Protein AF-A0A7W0LSF0-F1 (afdb_monomer_lite)

Foldseek 3Di:
DPPPPPDACLNVLVVLLVLLVVLLVLLVVCVVPVDLVSLVVSLVSLVVNLVSLVVCCVLPVVLSVVLSVLSVLLNVLSVLLNVLVVVLVVCVVCVPVVDDPVVNVVSNVVSVVSSVVSSVVSSVSSCVSSDPVSVVSSVSSVVSSVVVVPDPDD

Sequence (154 aa):
GWPLDGLKARDLAPGLQRVARTGRQAMAIARDDPSPELLHEWRKRVKYHWHHVELFEAVDPGELVPRAEDVHRLADLLGDDHDLHVLSATLLADPAIFGPTEDLEGLVRLVARRRSSLQHDAFALGRELYGDHARDLVVHLTDGLGRLAGTPTR

pLDDT: mean 83.8, std 16.65, range [35.94, 98.75]

Radius of gyration: 19.86 Å; chains: 1; bounding box: 42×30×64 Å

Structure (mmCIF, N/CA/C/O backbone):
data_AF-A0A7W0LSF0-F1
#
_entry.id   AF-A0A7W0LSF0-F1
#
loop_
_atom_site.group_PDB
_atom_site.id
_atom_site.type_symbol
_atom_site.label_atom_id
_atom_site.label_alt_id
_atom_site.label_comp_id
_atom_site.label_asym_id
_atom_site.label_entity_id
_atom_site.label_seq_id
_atom_site.pdbx_PDB_ins_code
_atom_site.Cartn_x
_atom_site.Cartn_y
_atom_site.Cartn_z
_atom_site.occupancy
_atom_site.B_iso_or_equiv
_atom_site.auth_seq_id
_atom_site.auth_comp_id
_atom_site.auth_asym_id
_atom_site.auth_atom_id
_atom_site.pdbx_PDB_model_num
ATOM 1 N N . GLY A 1 1 ? 10.814 -7.178 31.707 1.00 42.19 1 GLY A N 1
ATOM 2 C CA . GLY A 1 1 ? 9.733 -7.312 30.714 1.00 42.19 1 GLY A CA 1
ATOM 3 C C . GLY A 1 1 ? 9.196 -5.935 30.396 1.00 42.19 1 GLY A C 1
ATOM 4 O O . GLY A 1 1 ? 9.336 -5.054 31.236 1.00 42.19 1 GLY A O 1
ATOM 5 N N . TRP A 1 2 ? 8.642 -5.730 29.202 1.00 42.28 2 TRP A N 1
ATOM 6 C CA . TRP A 1 2 ? 7.898 -4.502 28.899 1.00 42.28 2 TRP A CA 1
ATOM 7 C C . TRP A 1 2 ? 6.716 -4.367 29.877 1.00 42.28 2 TRP A C 1
ATOM 9 O O . TRP A 1 2 ? 6.083 -5.386 30.159 1.00 42.28 2 TRP A O 1
ATOM 19 N N . PRO A 1 3 ? 6.417 -3.170 30.418 1.00 51.38 3 PRO A N 1
ATOM 20 C CA . PRO A 1 3 ? 5.352 -2.994 31.398 1.00 51.38 3 PRO A CA 1
ATOM 21 C C . PRO A 1 3 ? 4.009 -2.953 30.664 1.00 51.38 3 PRO A C 1
ATOM 23 O O . PRO A 1 3 ? 3.475 -1.887 30.371 1.00 51.38 3 PRO A O 1
ATOM 26 N N . LEU A 1 4 ? 3.510 -4.130 30.293 1.00 56.94 4 LEU A N 1
ATOM 27 C CA . LEU A 1 4 ? 2.177 -4.297 29.710 1.00 56.94 4 LEU A CA 1
ATOM 28 C C . LEU A 1 4 ? 1.104 -4.537 30.784 1.00 56.94 4 LEU A C 1
ATOM 30 O O . LEU A 1 4 ? -0.088 -4.474 30.488 1.00 56.94 4 LEU A O 1
ATOM 34 N N . ASP A 1 5 ? 1.516 -4.755 32.035 1.00 44.69 5 ASP A N 1
ATOM 35 C CA . ASP A 1 5 ? 0.607 -4.956 33.159 1.00 44.69 5 ASP A CA 1
ATOM 36 C C . ASP A 1 5 ? -0.238 -3.697 33.402 1.00 44.69 5 ASP A C 1
ATOM 38 O O . ASP A 1 5 ? 0.267 -2.636 33.770 1.00 44.69 5 ASP A O 1
ATOM 42 N N . GLY A 1 6 ? -1.550 -3.822 33.188 1.00 55.38 6 GLY A N 1
ATOM 43 C CA . GLY A 1 6 ? -2.530 -2.761 33.432 1.00 55.38 6 GLY A CA 1
ATOM 44 C C . GLY A 1 6 ? -2.893 -1.895 32.222 1.00 55.38 6 GLY A C 1
ATOM 45 O O . GLY A 1 6 ? -3.779 -1.049 32.358 1.00 55.38 6 GLY A O 1
ATOM 46 N N . LEU A 1 7 ? -2.283 -2.118 31.051 1.00 56.19 7 LEU A N 1
ATOM 47 C CA . LEU A 1 7 ? -2.695 -1.474 29.800 1.00 56.19 7 LEU A CA 1
ATOM 48 C C . LEU A 1 7 ? -4.097 -1.956 29.405 1.00 56.19 7 LEU A C 1
ATOM 50 O O . LEU A 1 7 ? -4.311 -3.132 29.113 1.00 56.19 7 LEU A O 1
ATOM 54 N N . LYS A 1 8 ? -5.070 -1.044 29.393 1.00 61.81 8 LYS A N 1
ATOM 55 C CA . LYS A 1 8 ? -6.420 -1.312 28.888 1.00 61.81 8 LYS A CA 1
ATOM 56 C C . LYS A 1 8 ? -6.472 -0.891 27.429 1.00 61.81 8 LYS A C 1
ATOM 58 O O . LYS A 1 8 ? -5.831 0.079 27.041 1.00 61.81 8 LYS A O 1
ATOM 63 N N . ALA A 1 9 ? -7.290 -1.532 26.599 1.00 60.06 9 ALA A N 1
ATOM 64 C CA . ALA A 1 9 ? -7.315 -1.155 25.183 1.00 60.06 9 ALA A CA 1
ATOM 65 C C . ALA A 1 9 ? -7.833 0.283 24.921 1.00 60.06 9 ALA A C 1
ATOM 67 O O . ALA A 1 9 ? -7.534 0.856 23.877 1.00 60.06 9 ALA A O 1
ATOM 68 N N . ARG A 1 10 ? -8.465 0.949 25.905 1.00 63.50 10 ARG A N 1
ATOM 69 C CA . ARG A 1 10 ? -8.767 2.399 25.840 1.00 63.50 10 ARG A CA 1
ATOM 70 C C . ARG A 1 10 ? -7.500 3.257 25.819 1.00 63.50 10 ARG A C 1
ATOM 72 O O . ARG A 1 10 ? -7.496 4.338 25.244 1.00 63.50 10 ARG A O 1
ATOM 79 N N . ASP A 1 11 ? -6.436 2.766 26.448 1.00 68.75 11 ASP A N 1
ATOM 80 C CA . ASP A 1 11 ? -5.134 3.423 26.512 1.00 68.75 11 ASP A CA 1
ATOM 81 C C . ASP A 1 11 ? -4.381 3.233 25.178 1.00 68.75 11 ASP A C 1
ATOM 83 O O . ASP A 1 11 ? -3.468 3.991 24.855 1.00 68.75 11 ASP A O 1
ATOM 87 N N . LEU A 1 12 ? -4.815 2.259 24.364 1.00 69.56 12 LEU A N 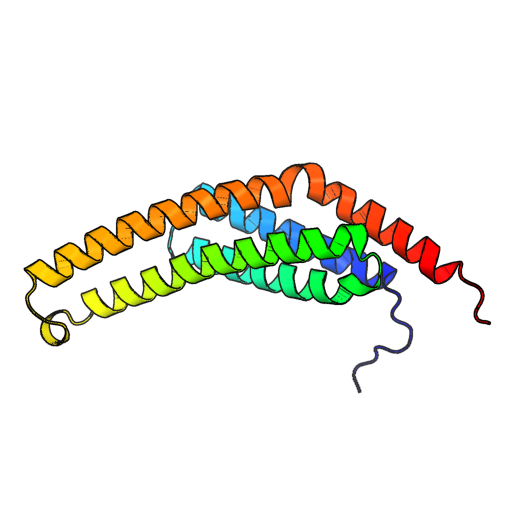1
ATOM 88 C CA . LEU A 1 12 ? -4.258 1.937 23.053 1.00 69.56 12 LEU A CA 1
ATOM 89 C C . LEU A 1 12 ? -5.052 2.541 21.875 1.00 69.56 12 LEU A C 1
ATOM 91 O O . LEU A 1 12 ? -4.473 2.806 20.818 1.00 69.56 12 LEU A O 1
ATOM 95 N N . ALA A 1 13 ? -6.342 2.845 22.056 1.00 70.81 13 ALA A N 1
ATOM 96 C CA . ALA A 1 13 ? -7.200 3.463 21.037 1.00 70.81 13 ALA A CA 1
ATOM 97 C C . ALA A 1 13 ? -6.643 4.781 20.434 1.00 70.81 13 ALA A C 1
ATOM 99 O O . ALA A 1 13 ? -6.719 4.956 19.211 1.00 70.81 13 ALA A O 1
ATOM 100 N N . PRO A 1 14 ? -6.002 5.692 21.203 1.00 77.12 14 PRO A N 1
ATOM 101 C CA . PRO A 1 14 ? -5.339 6.869 20.631 1.00 77.12 14 PRO A CA 1
ATOM 102 C C . PRO A 1 14 ? -4.173 6.520 19.692 1.00 77.12 14 PRO A C 1
ATOM 104 O O . PRO A 1 14 ? -3.857 7.284 18.774 1.00 77.12 14 PRO A O 1
ATOM 107 N N . GLY A 1 15 ? -3.521 5.376 19.918 1.00 80.31 15 GLY A N 1
ATOM 108 C CA . GLY A 1 15 ? -2.494 4.827 19.038 1.00 80.31 15 GLY A CA 1
ATOM 109 C C . GLY A 1 15 ? -3.077 4.445 17.682 1.00 80.31 15 GLY A C 1
ATOM 110 O O . GLY A 1 15 ? -2.561 4.897 16.657 1.00 80.31 15 GLY A O 1
ATOM 111 N N . LEU A 1 16 ? -4.211 3.731 17.674 1.00 79.44 16 LEU A N 1
ATOM 112 C CA . LEU A 1 16 ? -4.874 3.313 16.437 1.00 79.44 16 LEU A CA 1
ATOM 113 C C . LEU A 1 16 ? -5.337 4.511 15.588 1.00 79.44 16 LEU A C 1
ATOM 115 O O . LEU A 1 16 ? -5.087 4.574 14.385 1.00 79.44 16 LEU A O 1
ATOM 119 N N . GLN A 1 17 ? -5.915 5.531 16.227 1.00 81.38 17 GLN A N 1
ATOM 120 C CA . GLN A 1 17 ? -6.279 6.783 15.549 1.00 81.38 17 GLN A CA 1
ATOM 121 C C . GLN A 1 17 ? -5.081 7.468 14.898 1.00 81.38 17 GLN A C 1
ATOM 123 O O . GLN A 1 17 ? -5.169 8.005 13.790 1.00 81.38 17 GLN A O 1
ATOM 128 N N . ARG A 1 18 ? -3.951 7.497 15.611 1.00 86.12 18 ARG A N 1
ATOM 129 C CA . ARG A 1 18 ? -2.735 8.141 15.128 1.00 86.12 18 ARG A CA 1
ATOM 130 C C . ARG A 1 18 ? -2.217 7.425 13.889 1.00 86.12 18 ARG A C 1
ATOM 132 O O . ARG A 1 18 ? -1.931 8.108 12.907 1.00 86.12 18 ARG A O 1
ATOM 139 N N . VAL A 1 19 ? -2.134 6.093 13.907 1.00 87.62 19 VAL A N 1
ATOM 140 C CA . VAL A 1 19 ? -1.643 5.333 12.748 1.00 87.62 19 VAL A CA 1
ATOM 141 C C . VAL A 1 19 ? -2.586 5.468 11.553 1.00 87.62 19 VAL A C 1
ATOM 143 O O . VAL A 1 19 ? -2.110 5.799 10.466 1.00 87.62 19 VAL A O 1
ATOM 146 N N . ALA A 1 20 ? -3.906 5.385 11.759 1.00 87.38 20 ALA A N 1
ATOM 147 C CA . ALA A 1 20 ? -4.901 5.593 10.705 1.00 87.38 20 ALA A CA 1
ATOM 148 C C . ALA A 1 20 ? -4.797 6.998 10.082 1.00 87.38 20 ALA A C 1
ATOM 150 O O . ALA A 1 20 ? -4.744 7.142 8.859 1.00 87.38 20 ALA A O 1
ATOM 151 N N . ARG A 1 21 ? -4.671 8.048 10.909 1.00 89.38 21 ARG A N 1
ATOM 152 C CA . ARG A 1 21 ? -4.474 9.429 10.435 1.00 89.38 21 ARG A CA 1
ATOM 153 C C . ARG A 1 21 ? -3.186 9.580 9.631 1.00 89.38 21 ARG A C 1
ATOM 155 O O . ARG A 1 21 ? -3.198 10.233 8.591 1.00 89.38 21 ARG A O 1
ATOM 162 N N . THR A 1 22 ? -2.081 8.998 10.097 1.00 92.50 22 THR A N 1
ATOM 163 C CA . THR A 1 22 ? -0.811 9.077 9.360 1.00 92.50 22 THR A CA 1
ATOM 164 C C . THR A 1 22 ? -0.857 8.309 8.042 1.00 92.50 22 THR A C 1
ATOM 166 O O . THR A 1 22 ? -0.288 8.783 7.065 1.00 92.50 22 THR A O 1
ATOM 169 N N . GLY A 1 23 ? -1.578 7.183 7.982 1.00 93.81 23 GLY A N 1
ATOM 170 C CA . GLY A 1 23 ? -1.842 6.467 6.735 1.00 93.81 23 GLY A CA 1
ATOM 171 C C . GLY A 1 23 ? -2.629 7.324 5.744 1.00 93.81 23 GLY A C 1
ATOM 172 O O . GLY A 1 23 ? -2.207 7.481 4.603 1.00 93.81 23 GLY A O 1
ATOM 173 N N . ARG A 1 24 ? -3.697 7.989 6.206 1.00 94.56 24 ARG A N 1
ATOM 174 C CA . ARG A 1 24 ? -4.480 8.936 5.393 1.00 94.56 24 ARG A CA 1
ATOM 175 C C . ARG A 1 24 ? -3.646 10.108 4.869 1.00 94.56 24 ARG A C 1
ATOM 177 O O . ARG A 1 24 ? -3.815 10.513 3.724 1.00 94.56 24 ARG A O 1
ATOM 184 N N . GLN A 1 25 ? -2.777 10.677 5.703 1.00 95.50 25 GLN A N 1
ATOM 185 C CA . GLN A 1 25 ? -1.885 11.768 5.296 1.00 95.50 25 GLN A CA 1
ATOM 186 C C . GLN A 1 25 ? -0.886 11.304 4.233 1.00 95.50 25 GLN A C 1
ATOM 188 O O . GLN A 1 25 ? -0.718 11.988 3.229 1.00 95.50 25 GLN A O 1
ATOM 193 N N . ALA A 1 26 ? -0.274 10.132 4.423 1.00 97.12 26 ALA A N 1
ATOM 194 C CA . ALA A 1 26 ? 0.642 9.561 3.443 1.00 97.12 26 ALA A CA 1
ATOM 195 C C . ALA A 1 26 ? -0.064 9.250 2.113 1.00 97.12 26 ALA A C 1
ATOM 197 O O . ALA A 1 26 ? 0.475 9.583 1.064 1.00 97.12 26 ALA A O 1
ATOM 198 N N . MET A 1 27 ? -1.296 8.724 2.151 1.00 97.44 27 MET A N 1
ATOM 199 C CA . MET A 1 27 ? -2.124 8.550 0.953 1.00 97.44 27 MET A CA 1
ATOM 200 C C . MET A 1 27 ? -2.350 9.876 0.223 1.00 97.44 27 MET A C 1
ATOM 202 O O . MET A 1 27 ? -2.213 9.931 -0.992 1.00 97.44 27 MET A O 1
ATOM 206 N N . ALA A 1 28 ? -2.729 10.937 0.943 1.00 96.69 28 ALA A N 1
ATOM 207 C CA . ALA A 1 28 ? -3.002 12.234 0.326 1.00 96.69 28 ALA A CA 1
ATOM 208 C C . ALA A 1 28 ? -1.760 12.791 -0.383 1.00 96.69 28 ALA A C 1
ATOM 210 O O . ALA A 1 28 ? -1.864 13.232 -1.521 1.00 96.69 28 ALA A O 1
ATOM 211 N N . ILE A 1 29 ? -0.592 12.689 0.258 1.00 97.88 29 ILE A N 1
ATOM 212 C CA . ILE A 1 29 ? 0.690 13.100 -0.324 1.00 97.88 29 ILE A CA 1
ATOM 213 C C . ILE A 1 29 ? 1.016 12.258 -1.567 1.00 97.88 29 ILE A C 1
ATOM 215 O O . ILE A 1 29 ? 1.282 12.817 -2.624 1.00 97.88 29 ILE A O 1
ATOM 219 N N . ALA A 1 30 ? 0.936 10.927 -1.467 1.00 97.69 30 ALA A N 1
ATOM 220 C CA . ALA A 1 30 ? 1.235 10.026 -2.582 1.00 97.69 30 ALA A CA 1
ATOM 221 C C . ALA A 1 30 ? 0.237 10.152 -3.746 1.00 97.69 30 ALA A C 1
ATOM 223 O O . ALA A 1 30 ? 0.555 9.821 -4.879 1.00 97.69 30 ALA A O 1
ATOM 224 N N . ARG A 1 31 ? -0.991 10.609 -3.489 1.00 96.50 31 ARG A N 1
ATOM 225 C CA . ARG A 1 31 ? -1.978 10.869 -4.542 1.00 96.50 31 ARG A CA 1
ATOM 226 C C . ARG A 1 31 ? -1.616 12.114 -5.351 1.00 96.50 31 ARG A C 1
ATOM 228 O O . ARG A 1 31 ? -1.855 12.138 -6.554 1.00 96.50 31 ARG A O 1
ATOM 235 N N . ASP A 1 32 ? -1.104 13.142 -4.682 1.00 96.75 32 ASP A N 1
ATOM 236 C CA . ASP A 1 32 ? -0.722 14.396 -5.328 1.00 96.75 32 ASP A CA 1
ATOM 237 C C . ASP A 1 32 ? 0.619 14.237 -6.085 1.00 96.75 32 ASP A C 1
ATOM 239 O O . ASP A 1 32 ? 0.797 14.847 -7.138 1.00 96.75 32 ASP A O 1
ATOM 243 N N . ASP A 1 33 ? 1.512 13.363 -5.602 1.00 96.44 33 ASP A N 1
ATOM 244 C CA . ASP A 1 33 ? 2.728 12.911 -6.294 1.00 96.44 33 ASP A CA 1
ATOM 245 C C . ASP A 1 33 ? 2.965 11.396 -6.075 1.00 96.44 33 ASP A C 1
ATOM 247 O O . ASP A 1 33 ? 3.473 10.995 -5.023 1.00 96.44 33 ASP A O 1
ATOM 251 N N . PRO A 1 34 ? 2.610 10.521 -7.040 1.00 95.38 34 PRO A N 1
ATOM 252 C CA . PRO A 1 34 ? 2.752 9.068 -6.912 1.00 95.38 34 PRO A CA 1
ATOM 253 C C . PRO A 1 34 ? 4.176 8.588 -7.230 1.00 95.38 34 PRO A C 1
ATOM 255 O O . PRO A 1 34 ? 4.377 7.608 -7.955 1.00 95.38 34 PRO A O 1
ATOM 258 N N . SER A 1 35 ? 5.184 9.272 -6.694 1.00 97.31 35 SER A N 1
ATOM 259 C CA . SER A 1 35 ? 6.574 8.835 -6.799 1.00 97.31 35 SER A CA 1
ATOM 260 C C . SER A 1 35 ? 6.803 7.525 -6.026 1.00 97.31 35 SER A C 1
ATOM 262 O O . SER A 1 35 ? 6.127 7.261 -5.021 1.00 97.31 35 SER A O 1
ATOM 264 N N . PRO A 1 36 ? 7.745 6.666 -6.468 1.00 96.06 36 PRO A N 1
ATOM 265 C CA . PRO A 1 36 ? 8.039 5.406 -5.787 1.00 96.06 36 PRO A CA 1
ATOM 266 C C . PRO A 1 36 ? 8.354 5.569 -4.296 1.00 96.06 36 PRO A C 1
ATOM 268 O O . PRO A 1 36 ? 7.947 4.741 -3.482 1.00 96.06 36 PRO A O 1
ATOM 271 N N . GLU A 1 37 ? 9.031 6.652 -3.924 1.00 97.12 37 GLU A N 1
ATOM 272 C CA . GLU A 1 37 ? 9.384 6.980 -2.548 1.00 97.12 37 GLU A CA 1
ATOM 273 C C . GLU A 1 37 ? 8.135 7.274 -1.711 1.00 97.12 37 GLU A C 1
ATOM 275 O O . GLU A 1 37 ? 7.986 6.730 -0.615 1.00 97.12 37 GLU A O 1
ATOM 280 N N . LEU A 1 38 ? 7.204 8.081 -2.228 1.00 98.38 38 LEU A N 1
ATOM 281 C CA . LEU A 1 38 ? 5.971 8.438 -1.522 1.00 98.38 38 LEU A CA 1
ATOM 282 C C . LEU A 1 38 ? 4.992 7.261 -1.434 1.00 98.38 38 LEU A C 1
ATOM 284 O O . LEU A 1 38 ? 4.383 7.048 -0.382 1.00 98.38 38 LEU A O 1
ATOM 288 N N . LEU A 1 39 ? 4.895 6.444 -2.486 1.00 98.31 39 LEU A N 1
ATOM 289 C CA . LEU A 1 39 ? 4.146 5.183 -2.469 1.00 98.31 39 LEU A CA 1
ATOM 290 C C . LEU A 1 39 ? 4.729 4.200 -1.443 1.00 98.31 39 LEU A C 1
ATOM 292 O O . LEU A 1 39 ? 3.986 3.577 -0.679 1.00 98.31 39 LEU A O 1
ATOM 296 N N . HIS A 1 40 ? 6.057 4.107 -1.350 1.00 97.69 40 HIS A N 1
ATOM 297 C CA . HIS A 1 40 ? 6.723 3.277 -0.350 1.00 97.69 40 HIS A CA 1
ATOM 298 C C . HIS A 1 40 ? 6.523 3.816 1.079 1.00 97.69 40 HIS A C 1
ATOM 300 O O . HIS A 1 40 ? 6.257 3.040 2.003 1.00 97.69 40 HIS A O 1
ATOM 306 N N . GLU A 1 41 ? 6.579 5.133 1.296 1.00 98.06 41 GLU A N 1
ATOM 307 C CA . GLU A 1 41 ? 6.236 5.724 2.594 1.00 98.06 41 GLU A CA 1
ATOM 308 C C . GLU A 1 41 ? 4.795 5.412 2.992 1.00 98.06 41 GLU A C 1
ATOM 310 O O . GLU A 1 41 ? 4.542 5.004 4.132 1.00 98.06 41 GLU A O 1
ATOM 315 N N . TRP A 1 42 ? 3.852 5.537 2.057 1.00 98.38 42 TRP A N 1
ATOM 316 C CA . TRP A 1 42 ? 2.462 5.182 2.306 1.00 98.38 42 TRP A CA 1
ATOM 317 C C . TRP A 1 42 ? 2.316 3.701 2.668 1.00 98.38 42 TRP A C 1
ATOM 319 O O . TRP A 1 42 ? 1.723 3.392 3.707 1.00 98.38 42 TRP A O 1
ATOM 329 N N . ARG A 1 43 ? 2.963 2.796 1.922 1.00 98.00 43 ARG A N 1
ATOM 330 C CA . ARG A 1 43 ? 3.014 1.361 2.239 1.00 98.00 43 ARG A CA 1
ATOM 331 C C . ARG A 1 43 ? 3.473 1.098 3.670 1.00 98.00 43 ARG A C 1
ATOM 333 O O . ARG A 1 43 ? 2.839 0.323 4.385 1.00 98.00 43 ARG A O 1
ATOM 340 N N . LYS A 1 44 ? 4.556 1.744 4.118 1.00 97.19 44 LYS A N 1
ATOM 341 C CA . LYS A 1 44 ? 5.048 1.579 5.495 1.00 97.19 44 LYS A CA 1
ATOM 342 C C . LYS A 1 44 ? 3.971 1.956 6.507 1.00 97.19 44 LYS A C 1
ATOM 344 O O . LYS A 1 44 ? 3.736 1.201 7.447 1.00 97.19 44 LYS A O 1
ATOM 349 N N . ARG A 1 45 ? 3.277 3.085 6.313 1.00 96.81 45 ARG A N 1
ATOM 350 C CA . ARG A 1 45 ? 2.189 3.512 7.215 1.00 96.81 45 ARG A CA 1
ATOM 351 C C . ARG A 1 45 ? 1.015 2.541 7.222 1.00 96.81 45 ARG A C 1
ATOM 353 O O . ARG A 1 45 ? 0.459 2.301 8.290 1.00 96.81 45 ARG A O 1
ATOM 360 N N . VAL A 1 46 ? 0.666 1.971 6.072 1.00 96.19 46 VAL A N 1
ATOM 361 C CA . VAL A 1 46 ? -0.396 0.963 5.963 1.00 96.19 46 VAL A CA 1
ATOM 362 C C . VAL A 1 46 ? -0.002 -0.311 6.711 1.00 96.19 46 VAL A C 1
ATOM 364 O O . VAL A 1 46 ? -0.789 -0.779 7.525 1.00 96.19 46 VAL A O 1
ATOM 367 N N . LYS A 1 47 ? 1.237 -0.806 6.565 1.00 94.88 47 LYS A N 1
ATOM 368 C CA . LYS A 1 47 ? 1.730 -1.949 7.360 1.00 94.88 47 LYS A CA 1
ATOM 369 C C . LYS A 1 47 ? 1.690 -1.684 8.864 1.00 94.88 47 LYS A C 1
ATOM 371 O O . LYS A 1 47 ? 1.250 -2.534 9.629 1.00 94.88 47 LYS A O 1
ATOM 376 N N . TYR A 1 48 ? 2.092 -0.490 9.303 1.00 92.88 48 TYR A N 1
ATOM 377 C CA . TYR A 1 48 ? 1.973 -0.122 10.718 1.00 92.88 48 TYR A CA 1
ATOM 378 C C . TYR A 1 48 ? 0.522 -0.078 11.201 1.00 92.88 48 TYR A C 1
ATOM 380 O O . TYR A 1 48 ? 0.264 -0.410 12.358 1.00 92.88 48 TYR A O 1
ATOM 388 N N . HIS A 1 49 ? -0.411 0.355 10.350 1.00 90.44 49 HIS A N 1
ATOM 389 C CA . HIS A 1 49 ? -1.834 0.351 10.666 1.00 90.44 49 HIS A CA 1
ATOM 390 C C . HIS A 1 49 ? -2.367 -1.079 10.769 1.00 90.44 49 HIS A C 1
ATOM 392 O O . HIS A 1 49 ? -3.042 -1.376 11.747 1.00 90.44 49 HIS A O 1
ATOM 398 N N . TRP A 1 50 ? -2.007 -1.955 9.829 1.00 91.56 50 TRP A N 1
ATOM 399 C CA . TRP A 1 50 ? -2.428 -3.356 9.808 1.00 91.56 50 TRP A CA 1
ATOM 400 C C . TRP A 1 50 ? -2.060 -4.065 11.111 1.00 91.56 50 TRP A C 1
ATOM 402 O O . TRP A 1 50 ? -2.953 -4.493 11.833 1.00 91.56 50 TRP A O 1
ATOM 412 N N . HIS A 1 51 ? -0.781 -4.036 11.494 1.00 88.75 51 HIS A N 1
ATOM 413 C CA . HIS A 1 51 ? -0.323 -4.656 12.741 1.00 88.75 51 HIS A CA 1
ATOM 414 C C . HIS A 1 51 ? -0.979 -4.071 13.999 1.00 88.75 51 HIS A C 1
ATOM 416 O O . HIS A 1 51 ? -1.105 -4.755 15.012 1.00 88.75 51 HIS A O 1
ATOM 422 N N . HIS A 1 52 ? -1.394 -2.799 13.966 1.00 85.94 52 HIS A N 1
ATOM 423 C CA . HIS A 1 52 ? -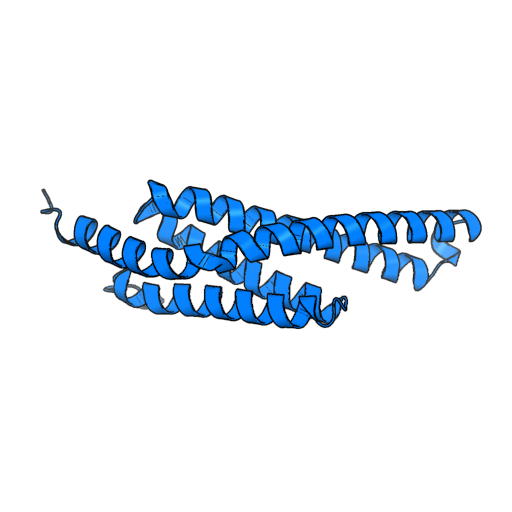2.169 -2.233 15.067 1.00 85.94 52 HIS A CA 1
ATOM 424 C C . HIS A 1 52 ? -3.601 -2.760 15.088 1.00 85.94 52 HIS A C 1
ATOM 426 O O . HIS A 1 52 ? -4.087 -3.048 16.172 1.00 85.94 52 HIS A O 1
ATOM 432 N N . VAL A 1 53 ? -4.284 -2.862 13.943 1.00 84.75 53 VAL A N 1
ATOM 433 C CA . VAL A 1 53 ? -5.658 -3.389 13.891 1.00 84.75 53 VAL A CA 1
ATOM 434 C C 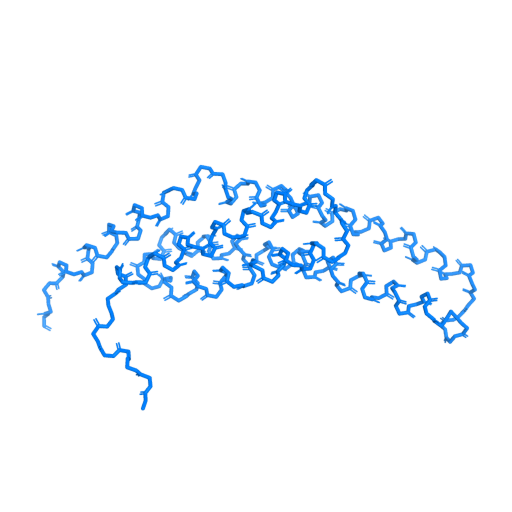. VAL A 1 53 ? -5.680 -4.865 14.291 1.00 84.75 53 VAL A C 1
ATOM 436 O O . VAL A 1 53 ? -6.508 -5.222 15.124 1.00 84.75 53 VAL A O 1
ATOM 439 N N . GLU A 1 54 ? -4.725 -5.672 13.810 1.00 85.50 54 GLU A N 1
ATOM 440 C CA . GLU A 1 54 ? -4.576 -7.093 14.177 1.00 85.50 54 GLU A CA 1
ATOM 441 C C . GLU A 1 54 ? -4.529 -7.293 15.698 1.00 85.50 54 GLU A C 1
ATOM 443 O O . GLU A 1 54 ? -5.182 -8.176 16.249 1.00 85.50 54 GLU A O 1
ATOM 448 N N . LEU A 1 55 ? -3.810 -6.422 16.416 1.00 82.81 55 LEU A N 1
ATOM 449 C CA . LEU A 1 55 ? -3.707 -6.498 17.875 1.00 82.81 55 LEU A CA 1
ATOM 450 C C . LEU A 1 55 ? -5.061 -6.322 18.586 1.00 82.81 55 LEU A C 1
ATOM 452 O O . LEU A 1 55 ? -5.235 -6.807 19.706 1.00 82.81 55 LEU A O 1
ATOM 456 N N . PHE A 1 56 ? -6.011 -5.618 17.965 1.00 77.56 56 PHE A N 1
ATOM 457 C CA . PHE A 1 56 ? -7.324 -5.340 18.544 1.00 77.56 56 PHE A CA 1
ATOM 458 C C . PHE A 1 56 ? -8.433 -6.250 18.024 1.00 77.56 56 PHE A C 1
ATOM 460 O O . PHE A 1 56 ? -9.540 -6.145 18.539 1.00 77.56 56 PHE A O 1
ATOM 467 N N . GLU A 1 57 ? -8.182 -7.167 17.088 1.00 80.81 57 GLU A N 1
ATOM 468 C CA . GLU A 1 57 ? -9.227 -8.041 16.527 1.00 80.81 57 GLU A CA 1
ATOM 469 C C . GLU A 1 57 ? -10.033 -8.771 17.606 1.00 80.81 57 GLU A C 1
ATOM 471 O O . GLU A 1 57 ? -11.257 -8.821 17.539 1.00 80.81 57 GLU A O 1
ATOM 476 N N . ALA A 1 58 ? -9.373 -9.254 18.663 1.00 77.31 58 ALA A N 1
ATOM 477 C CA . ALA A 1 58 ? -10.034 -9.944 19.771 1.00 77.31 58 ALA A CA 1
ATOM 478 C C . ALA A 1 58 ? -10.952 -9.042 20.625 1.00 77.31 58 ALA A C 1
ATOM 480 O O . ALA A 1 58 ? -11.748 -9.554 21.412 1.00 77.31 58 ALA A O 1
ATOM 481 N N . VAL A 1 59 ? -10.838 -7.714 20.508 1.00 76.31 59 VAL A N 1
ATOM 482 C CA . VAL A 1 59 ? -11.621 -6.742 21.287 1.00 76.31 59 VAL A CA 1
ATOM 483 C C . VAL A 1 59 ? -13.021 -6.555 20.711 1.00 76.31 59 VAL A C 1
ATOM 485 O O . VAL A 1 59 ? -13.994 -6.514 21.463 1.00 76.31 59 VAL A O 1
ATOM 488 N N . ASP A 1 60 ? -13.119 -6.432 19.389 1.00 75.81 60 ASP A N 1
ATOM 489 C CA . ASP A 1 60 ? -14.391 -6.314 18.674 1.00 75.81 60 ASP A CA 1
ATOM 490 C C . ASP A 1 60 ? -14.298 -7.003 17.304 1.00 75.81 60 ASP A C 1
ATOM 492 O O . ASP A 1 60 ? -14.156 -6.332 16.276 1.00 75.81 60 ASP A O 1
ATOM 496 N N . PRO A 1 61 ? -14.337 -8.349 17.271 1.00 81.62 61 PRO A N 1
ATOM 497 C CA . PRO A 1 61 ? -14.062 -9.105 16.052 1.00 81.62 61 PRO A CA 1
ATOM 498 C C . PRO A 1 61 ? -14.980 -8.741 14.884 1.00 81.62 61 PRO A C 1
ATOM 500 O O . PRO A 1 61 ? -14.542 -8.755 13.740 1.00 81.62 61 PRO A O 1
ATOM 503 N N . GLY A 1 62 ? -16.242 -8.393 15.164 1.00 80.56 62 GLY A N 1
ATOM 504 C CA . GLY A 1 62 ? -17.228 -8.082 14.127 1.00 80.56 62 GLY A CA 1
ATOM 505 C C . GLY A 1 62 ? -16.878 -6.851 13.290 1.00 80.56 62 GLY A C 1
ATOM 506 O O . GLY A 1 62 ? -17.197 -6.820 12.109 1.00 80.56 62 GLY A O 1
ATOM 507 N N . GLU A 1 63 ? -16.194 -5.875 13.885 1.00 79.12 63 GLU A N 1
ATOM 508 C CA . GLU A 1 63 ? -15.813 -4.625 13.219 1.00 79.12 63 GLU A CA 1
ATOM 509 C C . GLU A 1 63 ? -14.335 -4.631 12.800 1.00 79.12 63 GLU A C 1
ATOM 511 O O . GLU A 1 63 ? -13.960 -4.119 11.744 1.00 79.12 63 GLU A O 1
ATOM 516 N N . LEU A 1 64 ? -13.467 -5.209 13.635 1.00 81.88 64 LEU A N 1
ATOM 517 C CA . LEU A 1 64 ? -12.021 -5.101 13.460 1.00 81.88 64 LEU A CA 1
ATOM 518 C C . LEU A 1 64 ? -11.443 -6.150 12.515 1.00 81.88 64 LEU A C 1
ATOM 520 O O . LEU A 1 64 ? -10.459 -5.837 11.853 1.00 81.88 64 LEU A O 1
ATOM 524 N N . VAL A 1 65 ? -12.056 -7.332 12.390 1.00 87.25 65 VAL A N 1
ATOM 525 C CA . VAL A 1 65 ? -11.597 -8.351 11.430 1.00 87.25 65 VAL A CA 1
ATOM 526 C C . VAL A 1 65 ? -11.794 -7.885 9.982 1.00 87.25 65 VAL A C 1
ATOM 528 O O . VAL A 1 65 ? -10.796 -7.833 9.265 1.00 87.25 65 VAL A O 1
ATOM 531 N N . PRO A 1 66 ? -12.992 -7.438 9.540 1.00 88.56 66 PRO A N 1
ATOM 532 C CA . PRO A 1 66 ? -13.158 -6.934 8.172 1.00 88.56 66 PRO A CA 1
ATOM 533 C C . PRO A 1 66 ? -12.215 -5.766 7.874 1.00 88.56 66 PRO A C 1
ATOM 535 O O . PRO A 1 66 ? -11.629 -5.657 6.799 1.00 88.56 66 PRO A O 1
ATOM 538 N N . ARG A 1 67 ? -11.996 -4.902 8.871 1.00 87.06 67 ARG A N 1
ATOM 539 C CA . ARG A 1 67 ? -11.066 -3.790 8.727 1.00 87.06 67 ARG A CA 1
ATOM 540 C C . ARG A 1 67 ? -9.617 -4.250 8.603 1.00 87.06 67 ARG A C 1
ATOM 542 O O . ARG A 1 67 ? -8.877 -3.664 7.817 1.00 87.06 67 ARG A O 1
ATOM 549 N N . ALA A 1 68 ? -9.186 -5.240 9.381 1.00 90.00 68 ALA A N 1
ATOM 550 C CA . ALA A 1 68 ? -7.845 -5.801 9.270 1.00 90.00 68 ALA A CA 1
ATOM 551 C C . ALA A 1 68 ? -7.616 -6.381 7.871 1.00 90.00 68 ALA A C 1
ATOM 553 O O . ALA A 1 68 ? -6.582 -6.094 7.270 1.00 90.00 68 ALA A O 1
ATOM 554 N N . GLU A 1 69 ? -8.605 -7.096 7.326 1.00 92.88 69 GLU A N 1
ATOM 555 C CA . GLU A 1 69 ? -8.584 -7.630 5.961 1.00 92.88 69 GLU A CA 1
ATOM 556 C C . GLU A 1 69 ? -8.426 -6.516 4.914 1.00 92.88 69 GLU A C 1
ATOM 558 O O . GLU A 1 69 ? -7.558 -6.609 4.044 1.00 92.88 69 GLU A O 1
ATOM 563 N N . ASP A 1 70 ? -9.180 -5.419 5.027 1.00 93.94 70 ASP A N 1
ATOM 564 C CA . ASP A 1 70 ? -9.063 -4.278 4.111 1.00 93.94 70 ASP A CA 1
ATOM 565 C C . ASP A 1 70 ? -7.702 -3.570 4.210 1.00 93.94 70 ASP A C 1
ATOM 567 O O . ASP A 1 70 ? -7.093 -3.222 3.192 1.00 93.94 70 ASP A O 1
ATOM 571 N N . VAL A 1 71 ? -7.183 -3.354 5.428 1.00 94.00 71 VAL A N 1
ATOM 572 C CA . VAL A 1 71 ? -5.854 -2.742 5.614 1.00 94.00 71 VAL A CA 1
ATOM 573 C C . VAL A 1 71 ? -4.761 -3.671 5.080 1.00 94.00 71 VAL A C 1
ATOM 575 O O . VAL A 1 71 ? -3.812 -3.190 4.456 1.00 94.00 71 VAL A O 1
ATOM 578 N N . HIS A 1 72 ? -4.890 -4.980 5.294 1.00 95.69 72 HIS A N 1
ATOM 579 C CA . HIS A 1 72 ? -3.966 -5.984 4.775 1.00 95.69 72 HIS A CA 1
ATOM 580 C C . HIS A 1 72 ? -3.972 -5.999 3.245 1.00 95.69 72 HIS A C 1
ATOM 582 O O . HIS A 1 72 ? -2.921 -5.846 2.629 1.00 95.69 72 HIS A O 1
ATOM 588 N N . ARG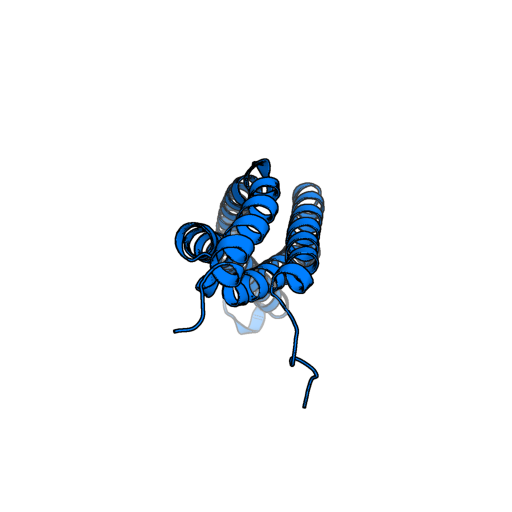 A 1 73 ? -5.153 -6.027 2.620 1.00 97.88 73 ARG A N 1
ATOM 589 C CA . ARG A 1 73 ? -5.294 -5.943 1.162 1.00 97.88 73 ARG A CA 1
ATOM 590 C C . ARG A 1 73 ? -4.670 -4.667 0.592 1.00 97.88 73 ARG A C 1
ATOM 592 O O . ARG A 1 73 ? -4.026 -4.707 -0.455 1.00 97.88 73 ARG A O 1
ATOM 599 N N . LEU A 1 74 ? -4.824 -3.529 1.271 1.00 98.12 74 LEU A N 1
ATOM 600 C CA . LEU A 1 74 ? -4.151 -2.290 0.876 1.00 98.12 74 LEU A CA 1
ATOM 601 C C . LEU A 1 74 ? -2.621 -2.411 0.992 1.00 98.12 74 LEU A C 1
ATOM 603 O O . LEU A 1 74 ? -1.897 -1.897 0.137 1.00 98.12 74 LEU A O 1
ATOM 607 N N . ALA A 1 75 ? -2.122 -3.081 2.034 1.00 97.25 75 ALA A N 1
ATOM 608 C CA . ALA A 1 75 ? -0.695 -3.329 2.217 1.00 97.25 75 ALA A CA 1
ATOM 609 C C . ALA A 1 75 ? -0.120 -4.224 1.109 1.00 97.25 75 ALA A C 1
ATOM 611 O O . ALA A 1 75 ? 1.000 -3.960 0.661 1.00 97.25 75 ALA A O 1
ATOM 612 N N . ASP A 1 76 ? -0.885 -5.221 0.660 1.00 98.31 76 ASP A N 1
ATOM 613 C CA . ASP A 1 76 ? -0.519 -6.130 -0.427 1.00 98.31 76 ASP A CA 1
ATOM 614 C C . ASP A 1 76 ? -0.456 -5.404 -1.769 1.00 98.31 76 ASP A C 1
ATOM 616 O O . ASP A 1 76 ? 0.570 -5.462 -2.438 1.00 98.31 76 ASP A O 1
ATOM 620 N N . LEU A 1 77 ? -1.480 -4.617 -2.123 1.00 98.75 77 LEU A N 1
ATOM 621 C CA . LEU A 1 77 ? -1.479 -3.832 -3.368 1.00 98.75 77 LEU A CA 1
ATOM 622 C C . LEU A 1 77 ? -0.265 -2.895 -3.463 1.00 98.75 77 LEU A C 1
ATOM 624 O O . LEU A 1 77 ? 0.384 -2.796 -4.506 1.00 98.75 77 LEU A O 1
ATOM 628 N N . LEU A 1 78 ? 0.062 -2.216 -2.360 1.00 98.56 78 LEU A N 1
ATOM 629 C CA . LEU A 1 78 ? 1.239 -1.350 -2.278 1.00 98.56 78 LEU A CA 1
ATOM 630 C C . LEU A 1 78 ? 2.552 -2.148 -2.217 1.00 98.56 78 LEU A C 1
ATOM 632 O O . LEU A 1 78 ? 3.598 -1.639 -2.617 1.00 98.56 78 LEU A O 1
ATOM 636 N N . GLY A 1 79 ? 2.518 -3.376 -1.695 1.00 98.38 79 GLY A N 1
ATOM 637 C CA . GLY A 1 79 ? 3.628 -4.325 -1.721 1.00 98.38 79 GLY A CA 1
ATOM 638 C C . GLY A 1 79 ? 3.976 -4.756 -3.133 1.00 98.38 79 GLY A C 1
ATOM 639 O O . GLY A 1 79 ? 5.115 -4.561 -3.542 1.00 98.38 79 GLY A O 1
ATOM 640 N N . ASP A 1 80 ? 2.987 -5.219 -3.887 1.00 98.69 80 ASP A N 1
ATOM 641 C CA . ASP A 1 80 ? 3.156 -5.621 -5.279 1.00 98.69 80 ASP A CA 1
ATOM 642 C C . ASP A 1 80 ? 3.662 -4.455 -6.147 1.00 98.69 80 ASP A C 1
ATOM 644 O O . ASP A 1 80 ? 4.542 -4.644 -6.989 1.00 98.69 80 ASP A O 1
ATOM 648 N N . ASP A 1 81 ? 3.158 -3.227 -5.940 1.00 98.62 81 ASP A N 1
ATOM 649 C CA . ASP A 1 81 ? 3.669 -2.045 -6.653 1.00 98.62 81 ASP A CA 1
ATOM 650 C C . ASP A 1 81 ? 5.149 -1.786 -6.341 1.00 98.62 81 ASP A C 1
ATOM 652 O O . ASP A 1 81 ? 5.937 -1.503 -7.250 1.00 98.62 81 ASP A O 1
ATOM 656 N N . HIS A 1 82 ? 5.528 -1.892 -5.066 1.00 98.25 82 HIS A N 1
ATOM 657 C CA . HIS A 1 82 ? 6.902 -1.687 -4.625 1.00 98.25 82 HIS A CA 1
ATOM 658 C C . HIS A 1 82 ? 7.845 -2.761 -5.174 1.00 98.25 82 HIS A C 1
ATOM 660 O O . HIS A 1 82 ? 8.913 -2.430 -5.685 1.00 98.25 82 HIS A O 1
ATOM 666 N N . ASP A 1 83 ? 7.449 -4.029 -5.130 1.00 98.06 83 ASP A N 1
ATOM 667 C CA . ASP A 1 83 ? 8.266 -5.133 -5.633 1.00 98.06 83 ASP A CA 1
ATOM 668 C C . ASP A 1 83 ? 8.489 -4.994 -7.146 1.00 98.06 83 ASP A C 1
ATOM 670 O O . ASP A 1 83 ? 9.603 -5.170 -7.645 1.00 98.06 83 ASP A O 1
ATOM 674 N N . LEU A 1 84 ? 7.462 -4.560 -7.881 1.00 98.19 84 LEU A N 1
ATOM 675 C CA . LEU A 1 84 ? 7.569 -4.234 -9.301 1.00 98.19 84 LEU A CA 1
ATOM 676 C C . LEU A 1 84 ? 8.444 -3.006 -9.577 1.00 98.19 84 LEU A C 1
ATOM 678 O O . LEU A 1 84 ? 9.171 -2.980 -10.574 1.00 98.19 84 LEU A O 1
ATOM 682 N N . HIS A 1 85 ? 8.398 -1.986 -8.717 1.00 97.38 85 HIS A N 1
ATOM 683 C CA . HIS A 1 85 ? 9.322 -0.858 -8.802 1.00 97.38 85 HIS A CA 1
ATOM 684 C C . HIS A 1 85 ? 10.770 -1.333 -8.674 1.00 97.38 85 HIS A C 1
ATOM 686 O O . HIS A 1 85 ? 11.580 -1.033 -9.553 1.00 97.38 85 HIS A O 1
ATOM 692 N N . VAL A 1 86 ? 11.067 -2.107 -7.626 1.00 96.94 86 VAL A N 1
ATOM 693 C CA . VAL A 1 86 ? 12.400 -2.660 -7.369 1.00 96.94 86 VAL A CA 1
ATOM 694 C C . VAL A 1 86 ? 12.851 -3.516 -8.548 1.00 96.94 86 VAL A C 1
ATOM 696 O O . VAL A 1 86 ? 13.940 -3.285 -9.062 1.00 96.94 86 VAL A O 1
ATOM 699 N N . LEU A 1 87 ? 11.993 -4.407 -9.057 1.00 95.00 87 LEU A N 1
ATOM 700 C CA . LEU A 1 87 ? 12.281 -5.211 -10.247 1.00 95.00 87 LEU A CA 1
ATOM 701 C C . LEU A 1 87 ? 12.675 -4.334 -11.442 1.00 95.00 87 LEU A C 1
ATOM 703 O O . LEU A 1 87 ? 13.723 -4.552 -12.045 1.00 95.00 87 LEU A O 1
ATOM 707 N N . SER A 1 88 ? 11.867 -3.322 -11.777 1.00 94.75 88 SER A N 1
ATOM 708 C CA . SER A 1 88 ? 12.172 -2.431 -12.905 1.00 94.75 88 SER A CA 1
ATOM 709 C C . SER A 1 88 ? 13.480 -1.659 -12.712 1.00 94.75 88 SER A C 1
ATOM 711 O O . SER A 1 88 ? 14.253 -1.531 -13.658 1.00 94.75 88 SER A O 1
ATOM 713 N N . ALA A 1 89 ? 13.763 -1.197 -11.491 1.00 93.88 89 ALA A N 1
ATOM 714 C CA . ALA A 1 89 ? 15.002 -0.499 -11.171 1.00 93.88 89 ALA A CA 1
ATOM 715 C C . ALA A 1 89 ? 16.220 -1.428 -11.293 1.00 93.88 89 ALA A C 1
ATOM 717 O O . ALA A 1 89 ? 17.240 -1.026 -11.846 1.00 93.88 89 ALA A O 1
ATOM 718 N N . THR A 1 90 ? 16.106 -2.681 -10.843 1.00 93.62 90 THR A N 1
ATOM 719 C CA . THR A 1 90 ? 17.162 -3.693 -10.975 1.00 93.62 90 THR A CA 1
ATOM 720 C C . THR A 1 90 ? 17.462 -4.016 -12.437 1.00 93.62 90 THR A C 1
ATOM 722 O O . THR A 1 90 ? 18.629 -4.054 -12.817 1.00 93.62 90 THR A O 1
ATOM 725 N N . LEU A 1 91 ? 16.431 -4.191 -13.270 1.00 91.06 91 LEU A N 1
ATOM 726 C CA . LEU A 1 91 ? 16.604 -4.471 -14.701 1.00 91.06 91 LEU A CA 1
ATOM 727 C C . LEU A 1 91 ? 17.290 -3.315 -15.440 1.00 91.06 91 LEU A C 1
ATOM 729 O O . LEU A 1 91 ? 18.123 -3.545 -16.311 1.00 91.06 91 LEU A O 1
ATOM 733 N N . LEU A 1 92 ? 16.944 -2.073 -15.093 1.00 89.88 92 LEU A N 1
ATOM 734 C CA . LEU A 1 92 ? 17.502 -0.876 -15.726 1.00 89.88 92 LEU A CA 1
ATOM 735 C C . LEU A 1 92 ? 18.915 -0.533 -15.238 1.00 89.88 92 LEU A C 1
ATOM 737 O O . LEU A 1 92 ? 19.647 0.146 -15.955 1.00 89.88 92 LEU A O 1
ATOM 741 N N . ALA A 1 93 ? 19.299 -0.982 -14.041 1.00 92.25 93 ALA A N 1
ATOM 742 C CA . ALA A 1 93 ? 20.628 -0.741 -13.488 1.00 92.25 93 ALA A CA 1
ATOM 743 C C . ALA A 1 93 ? 21.725 -1.531 -14.220 1.00 92.25 93 ALA A C 1
ATOM 745 O O . ALA A 1 93 ? 22.830 -1.015 -14.374 1.00 92.25 93 ALA A O 1
ATOM 746 N N . ASP A 1 94 ? 21.423 -2.749 -14.684 1.00 89.38 94 ASP A N 1
ATOM 747 C CA . ASP A 1 94 ? 22.360 -3.551 -15.479 1.00 89.38 94 ASP A CA 1
ATOM 748 C C . ASP A 1 94 ? 21.656 -4.391 -16.565 1.00 89.38 94 ASP A C 1
ATOM 750 O O . ASP A 1 94 ? 21.522 -5.612 -16.438 1.00 89.38 94 ASP A O 1
ATOM 754 N N . PRO A 1 95 ? 21.196 -3.759 -17.663 1.00 84.75 95 PRO A N 1
ATOM 755 C CA . PRO A 1 95 ? 20.434 -4.446 -18.705 1.00 84.75 95 PRO A CA 1
ATOM 756 C C . PRO A 1 95 ? 21.209 -5.584 -19.385 1.00 84.75 95 PRO A C 1
ATOM 758 O O . PRO A 1 95 ? 20.611 -6.553 -19.847 1.00 84.75 95 PRO A O 1
ATOM 761 N N . ALA A 1 96 ? 22.543 -5.500 -19.430 1.00 85.06 96 ALA A N 1
ATOM 762 C CA . ALA A 1 96 ? 23.386 -6.455 -20.148 1.00 85.06 96 ALA A CA 1
ATOM 763 C C . ALA A 1 96 ? 23.349 -7.872 -19.546 1.00 85.06 96 ALA A C 1
ATOM 765 O O . ALA A 1 96 ? 23.620 -8.842 -20.253 1.00 85.06 96 ALA A O 1
ATOM 766 N N . ILE A 1 97 ? 23.001 -8.002 -18.261 1.00 89.12 97 ILE A N 1
ATOM 767 C CA . ILE A 1 97 ? 22.939 -9.290 -17.553 1.00 89.12 97 ILE A CA 1
ATOM 768 C C . ILE A 1 97 ? 21.619 -10.033 -17.818 1.00 89.12 97 ILE A C 1
ATOM 770 O O . ILE A 1 97 ? 21.568 -11.259 -17.707 1.00 89.12 97 ILE A O 1
ATOM 774 N N . PHE A 1 98 ? 20.549 -9.321 -18.182 1.00 83.56 98 PHE A N 1
ATOM 775 C CA . PHE A 1 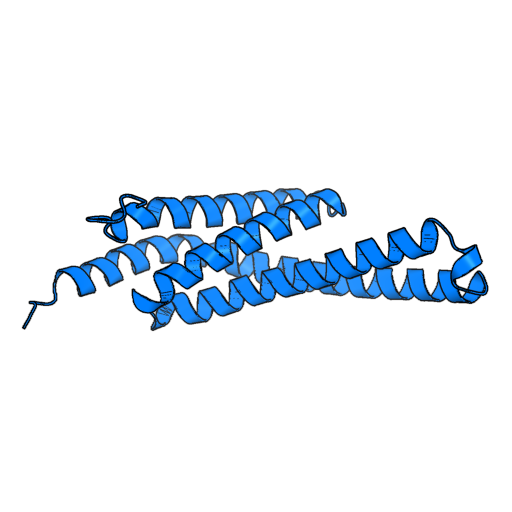98 ? 19.192 -9.881 -18.189 1.00 83.56 98 PHE A CA 1
ATOM 776 C C . PHE A 1 98 ? 18.679 -10.318 -19.567 1.00 83.56 98 PHE A C 1
ATOM 778 O O . PHE A 1 98 ? 17.661 -11.005 -19.630 1.00 83.56 98 PHE A O 1
ATOM 785 N N . GLY A 1 99 ? 19.372 -9.974 -20.657 1.00 83.19 99 GLY A N 1
ATOM 786 C CA . GLY A 1 99 ? 19.040 -10.442 -22.005 1.00 83.19 99 GLY A CA 1
ATOM 787 C C . GLY A 1 99 ? 19.019 -9.333 -23.061 1.00 83.19 99 GLY A C 1
ATOM 788 O O . GLY A 1 99 ? 19.604 -8.269 -22.855 1.00 83.19 99 GLY A O 1
ATOM 789 N N . PRO A 1 100 ? 18.377 -9.577 -24.219 1.00 85.69 100 PRO A N 1
ATOM 790 C CA . PRO A 1 100 ? 18.260 -8.588 -25.286 1.00 85.69 100 PRO A CA 1
ATOM 791 C C . PRO A 1 100 ? 17.527 -7.320 -24.826 1.00 85.69 100 PRO A C 1
ATOM 793 O O . PRO A 1 100 ? 16.495 -7.390 -24.161 1.00 85.69 100 PRO A O 1
ATOM 796 N N . THR A 1 101 ? 18.019 -6.149 -25.241 1.00 84.25 101 THR A N 1
ATOM 797 C CA . THR A 1 101 ? 17.445 -4.845 -24.861 1.00 84.25 101 THR A CA 1
ATOM 798 C C . THR A 1 101 ? 15.960 -4.716 -25.216 1.00 84.25 101 THR A C 1
ATOM 800 O O . THR A 1 101 ? 15.190 -4.177 -24.426 1.00 84.25 101 THR A O 1
ATOM 803 N N . GLU A 1 102 ? 15.537 -5.241 -26.369 1.00 86.00 102 GLU A N 1
ATOM 804 C CA . GLU A 1 102 ? 14.142 -5.171 -26.830 1.00 86.00 102 GLU A CA 1
ATOM 805 C C . GLU A 1 102 ? 13.169 -5.887 -25.875 1.00 86.00 102 GLU A C 1
ATOM 807 O O . GLU A 1 102 ? 12.110 -5.344 -25.537 1.00 86.00 102 GLU A O 1
ATOM 812 N N . ASP A 1 103 ? 13.558 -7.063 -25.373 1.00 87.75 103 ASP A N 1
ATOM 813 C CA . ASP A 1 103 ? 12.762 -7.837 -24.417 1.00 87.75 103 ASP A CA 1
ATOM 814 C C . ASP A 1 103 ? 12.647 -7.100 -23.074 1.00 87.75 103 ASP A C 1
ATOM 816 O O . ASP A 1 103 ? 11.565 -7.029 -22.480 1.00 87.75 103 ASP A O 1
ATOM 820 N N . LEU A 1 104 ? 13.743 -6.483 -22.618 1.00 90.81 104 LEU A N 1
ATOM 821 C CA . LEU A 1 104 ? 13.777 -5.707 -21.376 1.00 90.81 104 LEU A CA 1
ATOM 822 C C . LEU A 1 104 ? 12.902 -4.459 -21.450 1.00 90.81 104 LEU A C 1
ATOM 824 O O . LEU A 1 104 ? 12.144 -4.182 -20.519 1.00 90.81 104 LEU A O 1
ATOM 828 N N . GLU A 1 105 ? 12.932 -3.731 -22.563 1.00 89.81 105 GLU A N 1
ATOM 829 C CA . GLU A 1 105 ? 12.029 -2.602 -22.775 1.00 89.81 105 GLU A CA 1
ATOM 830 C C . GLU A 1 105 ? 10.557 -3.042 -22.787 1.00 89.81 105 GLU A C 1
ATOM 832 O O . GLU A 1 105 ? 9.689 -2.367 -22.220 1.00 89.81 105 GLU A O 1
ATOM 837 N N . GLY A 1 106 ? 10.258 -4.187 -23.413 1.00 92.75 106 GLY A N 1
ATOM 838 C CA . GLY A 1 106 ? 8.931 -4.801 -23.394 1.00 92.75 106 GLY A CA 1
ATOM 839 C C . GLY A 1 106 ? 8.451 -5.108 -21.975 1.00 92.75 106 GLY A C 1
ATOM 840 O O . GLY A 1 106 ? 7.328 -4.739 -21.605 1.00 92.75 106 GLY A O 1
ATOM 841 N N . LEU A 1 107 ? 9.319 -5.717 -21.167 1.00 93.50 107 LEU A N 1
ATOM 842 C CA . LEU A 1 107 ? 9.056 -6.038 -19.768 1.00 93.50 107 LEU A CA 1
ATOM 843 C C . LEU A 1 107 ? 8.853 -4.779 -18.918 1.00 93.50 107 LEU A C 1
ATOM 845 O O . LEU A 1 107 ? 7.865 -4.696 -18.191 1.00 93.50 107 LEU A O 1
ATOM 849 N N . VAL A 1 108 ? 9.706 -3.761 -19.052 1.00 94.00 108 VAL A N 1
ATOM 850 C CA . VAL A 1 108 ? 9.564 -2.487 -18.324 1.00 94.00 108 VAL A CA 1
ATOM 851 C C . VAL A 1 108 ? 8.218 -1.823 -18.634 1.00 94.00 108 VAL A C 1
ATOM 853 O O . VAL A 1 108 ? 7.534 -1.352 -17.722 1.00 94.00 108 VAL A O 1
ATOM 856 N N . ARG A 1 109 ? 7.765 -1.852 -19.896 1.00 95.62 109 ARG A N 1
ATOM 857 C CA . ARG A 1 109 ? 6.431 -1.349 -20.271 1.00 95.62 109 ARG A CA 1
ATOM 858 C C . ARG A 1 109 ? 5.293 -2.155 -19.635 1.00 95.62 109 ARG A C 1
ATOM 860 O O . ARG A 1 109 ? 4.281 -1.569 -19.248 1.00 95.62 109 ARG A O 1
ATOM 867 N N . LEU A 1 110 ? 5.421 -3.480 -19.541 1.00 97.50 110 LEU A N 1
ATOM 868 C CA . LEU A 1 110 ? 4.441 -4.341 -18.864 1.00 97.50 110 LEU A CA 1
ATOM 869 C C . LEU A 1 110 ? 4.385 -4.052 -17.360 1.00 97.50 110 LEU A C 1
ATOM 871 O O . LEU A 1 110 ? 3.294 -3.877 -16.814 1.00 97.50 110 LEU A O 1
ATOM 875 N N . VAL A 1 111 ? 5.550 -3.933 -16.721 1.00 97.38 111 VAL A N 1
ATOM 876 C CA . VAL A 1 111 ? 5.683 -3.575 -15.306 1.00 97.38 111 VAL A CA 1
ATOM 877 C C . VAL A 1 111 ? 5.017 -2.228 -15.033 1.00 97.38 111 VAL A C 1
ATOM 879 O O . VAL A 1 111 ? 4.180 -2.141 -14.139 1.00 97.38 111 VAL A O 1
ATOM 882 N N . ALA A 1 112 ? 5.293 -1.201 -15.842 1.00 96.88 112 ALA A N 1
ATOM 883 C CA . ALA A 1 112 ? 4.685 0.120 -15.683 1.00 96.88 112 ALA A CA 1
ATOM 884 C C . ALA A 1 112 ? 3.146 0.079 -15.747 1.00 96.88 112 ALA A C 1
ATOM 886 O O . ALA A 1 112 ? 2.473 0.694 -14.918 1.00 96.88 112 ALA A O 1
ATOM 887 N N . ARG A 1 113 ? 2.571 -0.696 -16.680 1.00 98.38 113 ARG A N 1
ATOM 888 C CA . ARG A 1 113 ? 1.111 -0.887 -16.761 1.00 98.38 113 ARG A CA 1
ATOM 889 C C . ARG A 1 113 ? 0.550 -1.580 -15.523 1.00 98.38 113 ARG A C 1
ATOM 891 O O . ARG A 1 113 ? -0.475 -1.147 -14.998 1.00 98.38 113 ARG A O 1
ATOM 898 N N . ARG A 1 114 ? 1.209 -2.640 -15.042 1.00 98.44 114 ARG A N 1
ATOM 899 C CA . ARG A 1 114 ? 0.754 -3.363 -13.848 1.00 98.44 114 ARG A CA 1
ATOM 900 C C . ARG A 1 114 ? 0.826 -2.484 -12.601 1.00 98.44 114 ARG A C 1
ATOM 902 O O . ARG A 1 114 ? -0.145 -2.449 -11.852 1.00 98.44 114 ARG A O 1
ATOM 909 N N . ARG A 1 115 ? 1.916 -1.732 -12.428 1.00 98.25 115 ARG A N 1
ATOM 910 C CA . ARG A 1 115 ? 2.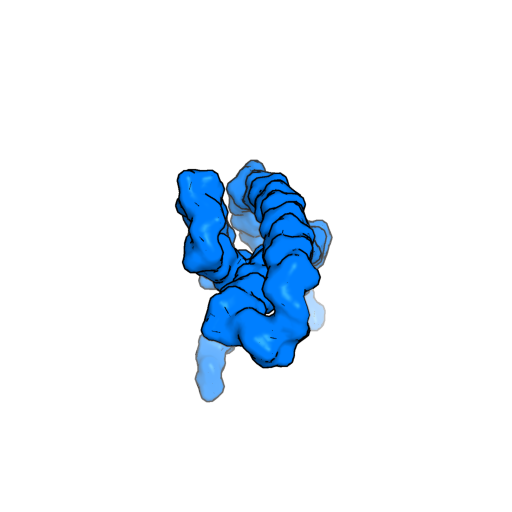072 -0.743 -11.353 1.00 98.25 115 ARG A CA 1
ATOM 911 C C . ARG A 1 115 ? 0.952 0.293 -11.363 1.00 98.25 115 ARG A C 1
ATOM 913 O O . ARG A 1 115 ? 0.309 0.501 -10.343 1.00 98.25 115 ARG A O 1
ATOM 920 N N . SER A 1 116 ? 0.631 0.862 -12.526 1.00 98.31 116 SER A N 1
ATOM 921 C CA . SER A 1 116 ? -0.476 1.822 -12.649 1.00 98.31 116 SER A CA 1
ATOM 922 C C . SER A 1 116 ? -1.830 1.234 -12.214 1.00 98.31 116 SER A C 1
ATOM 924 O O . SER A 1 116 ? -2.583 1.902 -11.508 1.00 98.31 116 SER A O 1
ATOM 926 N N . SER A 1 117 ? -2.119 -0.026 -12.564 1.00 98.56 117 SER A N 1
ATOM 927 C CA . SER A 1 117 ? -3.328 -0.728 -12.102 1.00 98.56 117 SER A CA 1
ATOM 928 C C . SER A 1 117 ? -3.334 -0.939 -10.586 1.00 98.56 117 SER A C 1
ATOM 930 O O . SER A 1 117 ? -4.333 -0.648 -9.939 1.00 98.56 117 SER A O 1
ATOM 932 N N . LEU A 1 118 ? -2.223 -1.406 -10.010 1.00 98.75 118 LEU A N 1
ATOM 933 C CA . LEU A 1 118 ? -2.101 -1.624 -8.564 1.00 98.75 118 LEU A CA 1
ATOM 934 C C . LEU A 1 118 ? -2.272 -0.322 -7.779 1.00 98.75 118 LEU A C 1
ATOM 936 O O . LEU A 1 118 ? -2.981 -0.290 -6.779 1.00 98.75 118 LEU A O 1
ATOM 940 N N . GLN A 1 119 ? -1.667 0.766 -8.258 1.00 98.62 119 GLN A N 1
ATOM 941 C CA . GLN A 1 119 ? -1.808 2.094 -7.665 1.00 98.62 119 GLN A CA 1
ATOM 942 C C . GLN A 1 119 ? -3.259 2.580 -7.729 1.00 98.62 119 GLN A C 1
ATOM 944 O O . GLN A 1 119 ? -3.769 3.092 -6.734 1.00 98.62 119 GLN A O 1
ATOM 949 N N . HIS A 1 120 ? -3.945 2.394 -8.863 1.00 98.50 120 HIS A N 1
ATOM 950 C CA . HIS A 1 120 ? -5.364 2.730 -8.992 1.00 98.50 120 HIS A CA 1
ATOM 951 C C . HIS A 1 120 ? -6.209 2.016 -7.928 1.00 98.50 120 HIS A C 1
ATOM 953 O O . HIS A 1 120 ? -6.955 2.674 -7.196 1.00 98.50 120 HIS A O 1
ATOM 959 N N . ASP A 1 121 ? -6.042 0.697 -7.808 1.00 98.56 121 ASP A N 1
ATOM 960 C CA . ASP A 1 121 ? -6.772 -0.135 -6.849 1.00 98.56 121 ASP A CA 1
ATOM 961 C C . ASP A 1 121 ? -6.427 0.247 -5.401 1.00 98.56 121 ASP A C 1
ATOM 963 O O . ASP A 1 121 ? -7.319 0.400 -4.564 1.00 98.56 121 ASP A O 1
ATOM 967 N N . ALA A 1 122 ? -5.144 0.493 -5.109 1.00 98.44 122 ALA A N 1
ATOM 968 C CA . ALA A 1 122 ? -4.683 0.926 -3.793 1.00 98.44 122 ALA A CA 1
ATOM 969 C C . ALA A 1 122 ? -5.299 2.274 -3.396 1.00 98.44 122 ALA A C 1
ATOM 971 O O . ALA A 1 122 ? -5.796 2.428 -2.281 1.00 98.44 122 ALA A O 1
ATOM 972 N N . PHE A 1 123 ? -5.321 3.260 -4.298 1.00 98.12 123 PHE A N 1
ATOM 973 C CA . PHE A 1 123 ? -5.956 4.551 -4.026 1.00 98.12 123 PHE A CA 1
ATOM 974 C C . PHE A 1 123 ? -7.471 4.440 -3.881 1.00 98.12 123 PHE A C 1
ATOM 976 O O . PHE A 1 123 ? -8.045 5.210 -3.111 1.00 98.12 123 PHE A O 1
ATOM 983 N N . ALA A 1 124 ? -8.133 3.539 -4.610 1.00 97.00 124 ALA A N 1
ATOM 984 C CA . ALA A 1 124 ? -9.560 3.291 -4.436 1.00 97.00 124 ALA A CA 1
ATOM 985 C C . ALA A 1 124 ? -9.860 2.747 -3.035 1.00 97.00 124 ALA A C 1
ATOM 987 O O . ALA A 1 124 ? -10.569 3.406 -2.273 1.00 97.00 124 ALA A O 1
ATOM 988 N N . LEU A 1 125 ? -9.208 1.646 -2.658 1.00 96.44 125 LEU A N 1
ATOM 989 C CA . LEU A 1 125 ? -9.370 1.024 -1.346 1.00 96.44 125 LEU A CA 1
ATOM 990 C C . LEU A 1 125 ? -8.950 1.964 -0.206 1.00 96.44 125 LEU A C 1
ATOM 992 O O . LEU A 1 125 ? -9.636 2.087 0.803 1.00 96.44 125 LEU A O 1
ATOM 996 N N . GLY A 1 126 ? -7.855 2.709 -0.377 1.00 95.31 126 GLY A N 1
ATOM 997 C CA . GLY A 1 126 ? -7.403 3.697 0.600 1.00 95.31 126 GLY A CA 1
ATOM 998 C C . GLY A 1 126 ? -8.434 4.800 0.865 1.00 95.31 126 GLY A C 1
ATOM 999 O O . GLY A 1 126 ? -8.595 5.227 2.010 1.00 95.31 126 GLY A O 1
ATOM 1000 N N . ARG A 1 127 ? -9.166 5.258 -0.161 1.00 94.06 127 ARG A N 1
ATOM 1001 C CA . ARG A 1 127 ? -10.240 6.251 0.021 1.00 94.06 127 ARG A CA 1
ATOM 1002 C C . ARG A 1 127 ? -11.408 5.689 0.820 1.00 94.06 127 ARG A C 1
ATOM 1004 O O . ARG A 1 127 ? -11.916 6.401 1.682 1.00 94.06 127 ARG A O 1
ATOM 1011 N N . GLU A 1 128 ? -11.804 4.452 0.545 1.00 91.12 128 GLU A N 1
ATOM 1012 C CA . GLU A 1 128 ? -12.859 3.754 1.288 1.00 91.12 128 GLU A CA 1
ATOM 1013 C C . GLU A 1 128 ? -12.449 3.604 2.761 1.00 91.12 128 GLU A C 1
ATOM 1015 O O . GLU A 1 128 ? -13.147 4.057 3.669 1.00 91.12 128 GLU A O 1
ATOM 1020 N N . LEU A 1 129 ? -11.233 3.113 2.998 1.00 89.25 129 LEU A N 1
ATOM 1021 C CA . LEU A 1 129 ? -10.696 2.816 4.325 1.00 89.25 129 LEU A CA 1
ATOM 1022 C C . LEU A 1 129 ? -10.478 4.062 5.204 1.00 89.25 129 LEU A C 1
ATOM 1024 O O . LEU A 1 129 ? -10.746 4.045 6.412 1.00 89.25 129 LEU A O 1
ATOM 1028 N N . TYR A 1 130 ? -9.964 5.151 4.620 1.00 86.75 130 TYR A N 1
ATOM 1029 C CA . TYR A 1 130 ? -9.659 6.403 5.330 1.00 86.75 130 TYR A CA 1
ATOM 1030 C C . TYR A 1 130 ? -10.775 7.463 5.267 1.00 86.75 130 TYR A C 1
ATOM 1032 O O . TYR A 1 130 ? -10.597 8.564 5.815 1.00 86.75 130 TYR A O 1
ATOM 1040 N N . GLY A 1 131 ? -11.881 7.149 4.588 1.00 77.56 131 GLY A N 1
ATOM 1041 C CA . GLY A 1 131 ? -13.088 7.965 4.476 1.00 77.56 131 GLY A CA 1
ATOM 1042 C C . GLY A 1 131 ? -13.916 7.979 5.764 1.00 77.56 131 GLY A C 1
ATOM 1043 O O . GLY A 1 131 ? -13.381 8.200 6.855 1.00 77.56 131 GLY A O 1
ATOM 1044 N N . ASP A 1 132 ? -15.227 7.772 5.646 1.00 54.88 132 ASP A N 1
ATOM 1045 C CA . ASP A 1 132 ? -16.169 7.877 6.769 1.00 54.88 132 ASP A CA 1
ATOM 1046 C C . ASP A 1 132 ? -15.896 6.832 7.868 1.00 54.88 132 ASP A C 1
ATOM 1048 O O . ASP A 1 132 ? -15.925 7.160 9.057 1.00 54.88 132 ASP A O 1
ATOM 1052 N N . HIS A 1 133 ? -15.421 5.643 7.486 1.00 55.56 133 HIS A N 1
ATOM 1053 C CA . HIS A 1 133 ? -15.096 4.550 8.406 1.00 55.56 133 HIS A CA 1
ATOM 1054 C C . HIS A 1 133 ? -13.981 4.868 9.417 1.00 55.56 133 HIS A C 1
ATOM 1056 O O . HIS A 1 133 ? -13.841 4.178 10.424 1.00 55.56 133 HIS A O 1
ATOM 1062 N N . ALA A 1 134 ? -13.136 5.882 9.197 1.00 55.59 134 ALA A N 1
ATOM 1063 C CA . ALA A 1 134 ? -12.063 6.213 10.142 1.00 55.59 134 ALA A CA 1
ATOM 1064 C C . ALA A 1 134 ? -12.569 6.860 11.446 1.00 55.59 134 ALA A C 1
ATOM 1066 O O . ALA A 1 134 ? -11.886 6.776 12.469 1.00 55.59 134 ALA A O 1
ATOM 1067 N N . ARG A 1 135 ? -13.740 7.515 11.424 1.00 54.38 135 ARG A N 1
ATOM 1068 C CA . ARG A 1 135 ? -14.358 8.090 12.633 1.00 54.38 135 ARG A CA 1
ATOM 1069 C C . ARG A 1 135 ? -15.054 7.019 13.472 1.00 54.38 135 ARG A C 1
ATOM 1071 O O . ARG A 1 135 ? -14.913 7.042 14.694 1.00 54.38 135 ARG A O 1
ATOM 1078 N N . ASP A 1 136 ? -15.698 6.063 12.814 1.00 62.56 136 ASP A N 1
ATOM 1079 C CA . ASP A 1 136 ? -16.441 4.976 13.461 1.00 62.56 136 ASP A CA 1
ATOM 1080 C C . ASP A 1 136 ? -15.520 4.043 14.256 1.00 62.56 136 ASP A C 1
ATOM 1082 O O . ASP A 1 136 ? -15.855 3.627 15.362 1.00 62.56 136 ASP A O 1
ATOM 1086 N N . LEU A 1 137 ? -14.286 3.835 13.780 1.00 64.31 137 LEU A N 1
ATOM 1087 C CA . LEU A 1 137 ? -13.271 3.008 14.444 1.00 64.31 137 LEU A CA 1
ATOM 1088 C C . LEU A 1 137 ? -13.045 3.368 15.924 1.00 64.31 137 LEU A C 1
ATOM 1090 O O . LEU A 1 137 ? -12.799 2.501 16.759 1.00 64.31 137 LEU A O 1
ATOM 1094 N N . VAL A 1 138 ? -13.113 4.658 16.260 1.00 61.66 138 VAL A N 1
ATOM 1095 C CA . VAL A 1 138 ? -12.920 5.149 17.633 1.00 61.66 138 VAL A CA 1
ATOM 1096 C C . VAL A 1 138 ? -14.122 4.850 18.507 1.00 61.66 138 VAL A C 1
ATOM 1098 O O . VAL A 1 138 ? -13.960 4.463 19.666 1.00 61.66 138 VAL A O 1
ATOM 1101 N N . VAL A 1 139 ? -15.312 5.067 17.954 1.00 61.31 139 VAL A N 1
ATOM 1102 C CA . VAL A 1 139 ? -16.581 4.835 18.637 1.00 61.31 139 VAL A CA 1
ATOM 1103 C C . VAL A 1 139 ? -16.702 3.345 18.938 1.00 61.31 139 VAL A C 1
ATOM 1105 O O . VAL A 1 139 ? -16.839 2.973 20.100 1.00 61.31 139 VAL A O 1
ATOM 1108 N N . HIS A 1 140 ? -16.476 2.493 17.937 1.00 63.69 140 HIS A N 1
ATOM 1109 C CA . HIS A 1 140 ? -16.556 1.041 18.083 1.00 63.69 140 HIS A CA 1
ATOM 1110 C C . HIS A 1 140 ? -15.513 0.470 19.038 1.00 63.69 140 HIS A C 1
ATOM 1112 O O . HIS A 1 140 ? -15.864 -0.334 19.897 1.00 63.69 140 HIS A O 1
ATOM 1118 N N . LEU A 1 141 ? -14.258 0.934 18.984 1.00 64.62 141 LEU A N 1
ATOM 1119 C CA . LEU A 1 141 ? -13.266 0.526 19.979 1.00 64.62 141 LEU A CA 1
ATOM 1120 C C . LEU A 1 141 ? -13.697 0.909 21.395 1.00 64.62 141 LEU A C 1
ATOM 1122 O O . LEU A 1 141 ? -13.598 0.093 22.306 1.00 64.62 141 LEU A O 1
ATOM 1126 N N . THR A 1 142 ? -14.181 2.136 21.591 1.00 63.69 142 THR A N 1
ATOM 1127 C CA . THR A 1 142 ? -14.607 2.608 22.916 1.00 63.69 142 THR A CA 1
ATOM 1128 C C . THR A 1 142 ? -15.796 1.793 23.436 1.00 63.69 142 THR A C 1
ATOM 1130 O O . THR A 1 142 ? -15.797 1.386 24.600 1.00 63.69 142 THR A O 1
ATOM 1133 N N . ASP A 1 143 ? -16.754 1.476 22.566 1.00 65.06 143 ASP A N 1
ATOM 1134 C CA . ASP A 1 143 ? -17.946 0.693 22.895 1.00 65.06 143 ASP A CA 1
ATOM 1135 C C . ASP A 1 143 ? -17.626 -0.789 23.149 1.00 65.06 143 ASP A C 1
ATOM 1137 O O . ASP A 1 143 ? -18.081 -1.359 24.144 1.00 65.06 143 ASP A O 1
ATOM 1141 N N . GLY A 1 144 ? -16.809 -1.420 22.299 1.00 62.56 144 GLY A N 1
ATOM 1142 C CA . GLY A 1 144 ? -16.334 -2.798 22.468 1.00 62.56 144 GLY A CA 1
ATOM 1143 C C . GLY A 1 144 ? -15.552 -2.985 23.765 1.00 62.56 144 GLY A C 1
ATOM 1144 O O . GLY A 1 144 ? -15.748 -3.957 24.497 1.00 62.56 144 GLY A O 1
ATOM 1145 N N . LEU A 1 145 ? -14.756 -1.984 24.138 1.00 63.28 145 LEU A N 1
ATOM 1146 C CA . LEU A 1 145 ? -14.053 -1.968 25.416 1.00 63.28 145 LEU A CA 1
ATOM 1147 C C . LEU A 1 145 ? -14.974 -1.782 26.615 1.00 63.28 145 LEU A C 1
ATOM 1149 O O . LEU A 1 145 ? -14.729 -2.383 27.663 1.00 63.28 145 LEU A O 1
ATOM 1153 N N . GLY A 1 146 ? -16.036 -0.989 26.467 1.00 60.00 146 GLY A N 1
ATOM 1154 C CA . GLY A 1 146 ? -17.103 -0.893 27.459 1.00 60.00 146 GLY A CA 1
ATOM 1155 C C . GLY A 1 146 ? -17.766 -2.249 27.714 1.00 60.00 146 GLY A C 1
ATOM 1156 O O . GLY A 1 146 ? -17.981 -2.614 28.871 1.00 60.00 146 GLY A O 1
ATOM 1157 N N . ARG A 1 147 ? -18.004 -3.037 26.653 1.00 63.69 147 ARG A N 1
ATOM 1158 C CA . ARG A 1 147 ? -18.551 -4.402 26.758 1.00 63.69 147 ARG A CA 1
ATOM 1159 C C . ARG A 1 147 ? -17.603 -5.342 27.506 1.00 63.69 147 ARG A C 1
ATOM 1161 O O . ARG A 1 147 ? -18.040 -6.012 28.437 1.00 63.69 147 ARG A O 1
ATOM 1168 N N . LEU A 1 148 ? -16.307 -5.339 27.182 1.00 57.94 148 LEU A N 1
ATOM 1169 C CA . LEU A 1 148 ? -15.321 -6.185 27.871 1.00 57.94 148 LEU A CA 1
ATOM 1170 C C . LEU A 1 148 ? -15.145 -5.807 29.348 1.00 57.94 148 LEU A C 1
ATOM 1172 O O . LEU A 1 148 ? -15.092 -6.691 30.200 1.00 57.94 148 LEU A O 1
ATOM 1176 N N . ALA A 1 149 ? -15.110 -4.510 29.669 1.00 56.50 149 ALA A N 1
ATOM 1177 C CA . ALA A 1 149 ? -14.967 -4.022 31.042 1.00 56.50 149 ALA A CA 1
ATOM 1178 C C . ALA A 1 149 ? -16.229 -4.219 31.907 1.00 56.50 149 ALA A C 1
ATOM 1180 O O . ALA A 1 149 ? -16.129 -4.197 33.132 1.00 56.50 149 ALA A O 1
ATOM 1181 N N . GLY A 1 150 ? -17.400 -4.394 31.283 1.00 48.97 150 GLY A N 1
ATOM 1182 C CA . GLY A 1 150 ? -18.679 -4.649 31.950 1.00 48.97 150 GLY A CA 1
ATOM 1183 C C . GLY A 1 150 ? -18.995 -6.128 32.197 1.00 48.97 150 GLY A C 1
ATOM 1184 O O . GLY A 1 150 ? -20.013 -6.425 32.819 1.00 48.97 150 GLY A O 1
ATOM 1185 N N . THR A 1 151 ? -18.153 -7.057 31.734 1.00 42.12 151 THR A N 1
ATOM 1186 C CA . THR A 1 151 ? -18.359 -8.495 31.956 1.00 42.12 151 THR A CA 1
ATOM 1187 C C . THR A 1 151 ? -17.900 -8.851 33.374 1.00 42.12 151 THR A C 1
ATOM 1189 O O . THR A 1 151 ? -16.709 -8.710 33.660 1.00 42.12 151 THR A O 1
ATOM 1192 N N . PRO A 1 152 ? -18.779 -9.307 34.288 1.00 35.94 152 PRO A N 1
ATOM 1193 C CA . PRO A 1 152 ? -18.332 -9.798 35.583 1.00 35.94 152 PRO A CA 1
ATOM 1194 C C . PRO A 1 152 ? -17.485 -11.047 35.350 1.00 35.94 152 PRO A C 1
ATOM 1196 O O . PRO A 1 152 ? -17.950 -12.000 34.719 1.00 35.94 152 PRO A O 1
ATOM 1199 N N . THR A 1 153 ? -16.255 -11.044 35.855 1.00 40.62 153 THR A N 1
ATOM 1200 C CA . THR A 1 153 ? -15.422 -12.242 35.945 1.00 40.62 153 THR A CA 1
ATOM 1201 C C . THR A 1 153 ? -16.197 -13.281 36.756 1.00 40.62 153 THR A C 1
ATOM 1203 O O . THR A 1 153 ? -16.521 -13.029 37.919 1.00 40.62 153 THR A O 1
ATOM 1206 N N . ARG A 1 154 ? -16.574 -14.396 36.125 1.00 37.50 154 ARG A N 1
ATOM 1207 C CA . ARG A 1 154 ? -17.095 -15.571 36.832 1.00 37.50 154 ARG A CA 1
ATOM 1208 C C . ARG A 1 154 ? -15.953 -16.372 37.432 1.00 37.50 154 ARG A C 1
ATOM 1210 O O . ARG A 1 154 ? -14.888 -16.426 36.779 1.00 37.50 154 ARG A O 1
#

Secondary structure (DSSP, 8-state):
----TT--HHHHHHHHHHHHHHHHHHHHHHHH---HHHHHHHHHHHHHHHHHHHHHTTTSHHHHHHHHHHHHHHHHHHHHHHHHHHHHHHHHH-HHHHS-HHHHHHHHHHHHHHHHHHHHHHHHHHHHHHTTHHHHHHHHHHHHHHHHHTS---